Protein AF-A0A849RX39-F1 (afdb_monomer_lite)

Secondary structure (DSSP, 8-state):
--EEEEEE--TTTT-SS-HHHHHHHHHHTTEEEEEE--BT--TTHHHHHHHHHHHTPEE--EEEEEEEETTEEEEEEEES--TT-HHHHHHHHHHHHHTT-

pLDDT: mean 94.99, std 8.02, range [54.84, 98.56]

Radius of gyration: 13.88 Å; chains: 1; bounding box: 35×27×39 Å

Sequence (101 aa):
MSRIDLHLHTTHSDGSLLPADVLRLAHEAGVTALAITDHDIVSGIPEALAVGAELGIEIVPGVEISSRVGNSELHILGYCIRWQDQELNRRLATLRESRHS

Foldseek 3Di:
DAAEEEEDEDPVAPDPHQLLVVVVVCLVVRHQEYEHAHELAQVSVVVNVVNCVVSNHHYWRKYWYWDDDVPDIDTDIDTNDPNVDPVSNVVSVVRVVVPVD

Structure (mmCIF, N/CA/C/O backbone):
data_AF-A0A849RX39-F1
#
_entry.id   AF-A0A849RX39-F1
#
loop_
_atom_site.group_PDB
_atom_site.id
_atom_site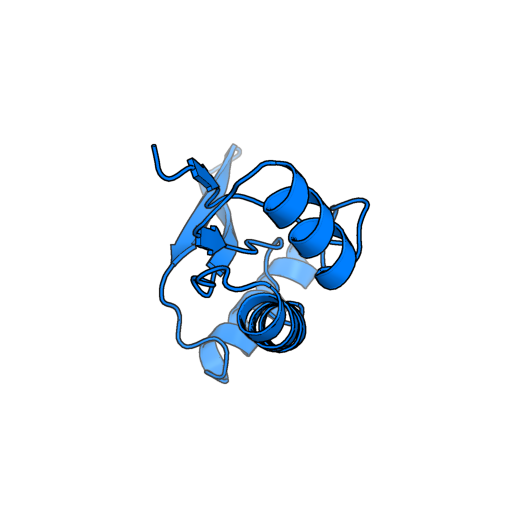.type_symbol
_atom_site.label_atom_id
_atom_site.label_alt_id
_atom_site.label_comp_id
_atom_site.label_asym_id
_atom_site.label_entity_id
_atom_site.label_seq_id
_atom_site.pdbx_PDB_ins_code
_atom_site.Cartn_x
_atom_site.Cartn_y
_atom_site.Cartn_z
_atom_site.occupancy
_atom_site.B_iso_or_equiv
_atom_site.auth_seq_id
_atom_site.auth_comp_id
_atom_site.auth_asym_id
_atom_site.auth_atom_id
_atom_site.pdbx_PDB_model_num
ATOM 1 N N . MET A 1 1 ? -16.168 13.412 10.505 1.00 56.22 1 MET A N 1
ATOM 2 C CA . MET A 1 1 ? -15.905 13.224 9.062 1.00 56.22 1 MET A CA 1
ATOM 3 C C . MET A 1 1 ? -14.929 12.073 8.936 1.00 56.22 1 MET A C 1
ATOM 5 O O . MET A 1 1 ? -13.962 12.071 9.684 1.00 56.22 1 MET A O 1
ATOM 9 N N . SER A 1 2 ? -15.205 11.099 8.073 1.00 72.38 2 SER A N 1
ATOM 10 C CA . SER A 1 2 ? -14.270 10.015 7.750 1.00 72.38 2 SER A CA 1
ATOM 11 C C . SER A 1 2 ? -13.043 10.592 7.043 1.00 72.38 2 SER A C 1
ATOM 13 O O . SER A 1 2 ? -13.197 11.339 6.074 1.00 72.38 2 SER A O 1
ATOM 15 N N . ARG A 1 3 ? -11.842 10.285 7.538 1.00 93.50 3 ARG A N 1
ATOM 16 C CA . ARG A 1 3 ? -10.573 10.664 6.906 1.00 93.50 3 ARG A CA 1
ATOM 17 C C . ARG A 1 3 ? -10.041 9.449 6.156 1.00 93.50 3 ARG A C 1
ATOM 19 O O . ARG A 1 3 ? -10.030 8.354 6.709 1.00 93.50 3 ARG A O 1
ATOM 26 N N . ILE A 1 4 ? -9.631 9.644 4.910 1.00 97.12 4 ILE A N 1
ATOM 27 C CA . ILE A 1 4 ? -9.065 8.584 4.073 1.00 97.12 4 ILE A CA 1
ATOM 28 C C . ILE A 1 4 ? -7.692 9.008 3.568 1.00 97.12 4 ILE A C 1
ATOM 30 O O . ILE A 1 4 ? -7.484 10.199 3.330 1.00 97.12 4 ILE A O 1
ATOM 34 N N . ASP A 1 5 ? -6.791 8.045 3.396 1.00 97.38 5 ASP A N 1
ATOM 35 C CA . ASP A 1 5 ? -5.482 8.268 2.780 1.00 97.38 5 ASP A CA 1
ATOM 36 C C . ASP A 1 5 ? -5.115 7.105 1.854 1.00 97.38 5 ASP A C 1
ATOM 38 O O . ASP A 1 5 ? -4.913 5.977 2.292 1.00 97.38 5 ASP A O 1
ATOM 42 N N . LEU A 1 6 ? -5.084 7.362 0.550 1.00 97.94 6 LEU A N 1
ATOM 43 C CA . LEU A 1 6 ? -4.939 6.322 -0.468 1.00 97.94 6 LEU A CA 1
ATOM 44 C C . LEU A 1 6 ? -3.556 6.326 -1.128 1.00 97.94 6 LEU A C 1
ATOM 46 O O . LEU A 1 6 ? -3.410 5.748 -2.204 1.00 97.94 6 LEU A O 1
ATOM 50 N N . HIS A 1 7 ? -2.561 6.989 -0.536 1.00 98.19 7 HIS A N 1
ATOM 51 C CA . HIS A 1 7 ? -1.207 7.032 -1.092 1.00 98.19 7 HIS A CA 1
ATOM 52 C C . HIS A 1 7 ? -0.163 7.071 0.028 1.00 98.19 7 HIS A C 1
ATOM 54 O O . HIS A 1 7 ? 0.323 8.131 0.416 1.00 98.19 7 HIS A O 1
ATOM 60 N N . LEU A 1 8 ? 0.180 5.893 0.553 1.00 97.62 8 LEU A N 1
ATOM 61 C CA . LEU A 1 8 ? 1.127 5.726 1.656 1.00 97.62 8 LEU A CA 1
ATOM 62 C C . LEU A 1 8 ? 2.167 4.654 1.344 1.00 97.62 8 LEU A C 1
ATOM 64 O O . LEU A 1 8 ? 1.858 3.611 0.768 1.00 97.62 8 LEU A O 1
ATOM 68 N N . HIS A 1 9 ? 3.399 4.925 1.762 1.00 98.31 9 HIS A N 1
ATOM 69 C CA . HIS A 1 9 ? 4.557 4.072 1.526 1.00 98.31 9 HIS A CA 1
ATOM 70 C C . HIS A 1 9 ? 5.060 3.519 2.853 1.00 98.31 9 HIS A C 1
ATOM 72 O O . HIS A 1 9 ? 4.970 4.168 3.900 1.00 98.31 9 HIS A O 1
ATOM 78 N N . THR A 1 10 ? 5.611 2.315 2.801 1.00 98.56 10 THR A N 1
ATOM 79 C CA . THR A 1 10 ? 6.164 1.596 3.945 1.00 98.56 10 THR A CA 1
ATOM 80 C C . THR A 1 10 ? 7.618 1.226 3.675 1.00 98.56 10 THR A C 1
ATOM 82 O O . THR A 1 10 ? 8.156 1.451 2.590 1.00 98.56 10 THR A O 1
ATOM 85 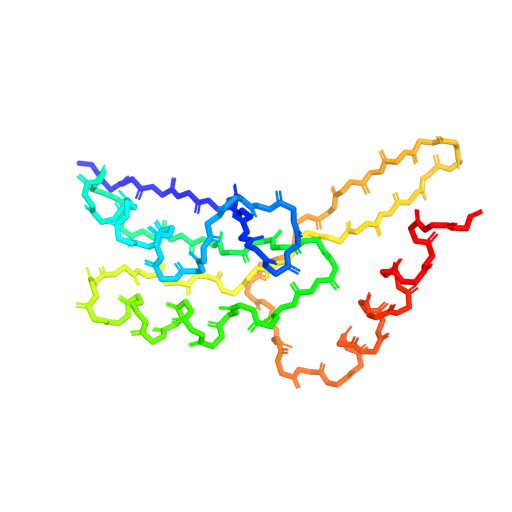N N . THR A 1 11 ? 8.260 0.592 4.649 1.00 98.19 11 THR A N 1
ATOM 86 C CA . THR A 1 11 ? 9.604 0.014 4.502 1.00 98.19 11 THR A CA 1
ATOM 87 C C . THR A 1 11 ? 9.702 -1.081 3.436 1.00 98.19 11 THR A C 1
ATOM 89 O O . THR A 1 11 ? 10.808 -1.517 3.122 1.00 98.19 11 THR A O 1
ATOM 92 N N . HIS A 1 12 ? 8.584 -1.544 2.863 1.00 97.50 12 HIS A N 1
ATOM 93 C CA . HIS A 1 12 ? 8.618 -2.437 1.705 1.00 97.50 12 HIS A CA 1
ATOM 94 C C . HIS A 1 12 ? 9.058 -1.726 0.420 1.00 97.50 12 HIS A C 1
ATOM 96 O O . HIS A 1 12 ? 9.486 -2.406 -0.514 1.00 97.50 12 HIS A O 1
ATOM 102 N N . SER A 1 13 ? 8.988 -0.393 0.373 1.00 96.19 13 SER A N 1
ATOM 103 C CA . SER A 1 13 ? 9.605 0.411 -0.676 1.00 96.19 13 SER A CA 1
ATOM 104 C C . SER A 1 13 ? 10.539 1.485 -0.109 1.00 96.19 13 SER A C 1
ATOM 106 O O . SER A 1 13 ? 11.669 1.168 0.253 1.00 96.19 13 SER A O 1
ATOM 108 N N . ASP A 1 14 ? 10.106 2.739 -0.046 1.00 95.88 14 ASP A N 1
ATOM 109 C CA . ASP A 1 14 ? 10.902 3.895 0.385 1.00 95.88 14 ASP A CA 1
ATOM 110 C C . ASP A 1 14 ? 10.286 4.649 1.576 1.00 95.88 14 ASP A C 1
ATOM 112 O O . ASP A 1 14 ? 10.797 5.689 1.997 1.00 95.88 14 ASP A O 1
ATOM 116 N N . GLY A 1 15 ? 9.215 4.112 2.163 1.00 96.56 15 GLY A N 1
ATOM 117 C CA . GLY A 1 15 ? 8.630 4.629 3.390 1.00 96.56 15 GLY A CA 1
ATOM 118 C C . GLY A 1 15 ? 9.496 4.344 4.620 1.00 96.56 15 GLY A C 1
ATOM 119 O O . GLY A 1 15 ? 10.220 3.352 4.706 1.00 96.56 15 GLY A O 1
ATOM 120 N N . SER A 1 16 ? 9.380 5.209 5.626 1.00 97.50 16 SER A N 1
ATOM 121 C CA . SER A 1 16 ? 10.195 5.134 6.849 1.00 97.50 16 SER A CA 1
ATOM 122 C C . SER A 1 16 ? 9.650 4.189 7.924 1.00 97.50 16 SER A C 1
ATOM 124 O O . SER A 1 16 ? 10.306 3.993 8.944 1.00 97.50 16 SER A O 1
ATOM 126 N N . LEU A 1 17 ? 8.438 3.657 7.747 1.00 98.38 17 LEU A N 1
ATOM 127 C CA . LEU A 1 17 ? 7.698 2.920 8.774 1.00 98.38 17 LEU A CA 1
ATOM 128 C C . LEU A 1 17 ? 7.218 1.567 8.252 1.00 98.38 17 LEU A C 1
ATOM 130 O O . LEU A 1 17 ? 6.906 1.426 7.069 1.00 98.38 17 LEU A O 1
ATOM 134 N N . LEU A 1 18 ? 7.142 0.576 9.142 1.00 98.44 18 LEU A N 1
ATOM 135 C CA . LEU A 1 18 ? 6.526 -0.712 8.824 1.00 98.44 18 LEU A CA 1
ATOM 136 C C . LEU A 1 18 ? 5.026 -0.515 8.543 1.00 98.44 18 LEU A C 1
ATOM 138 O O . LEU A 1 18 ? 4.435 0.430 9.080 1.00 98.44 18 LEU A O 1
ATOM 142 N N . PRO A 1 19 ? 4.373 -1.405 7.770 1.00 98.25 19 PRO A N 1
ATOM 143 C CA . PRO A 1 19 ? 2.930 -1.333 7.546 1.00 98.25 19 PRO A CA 1
ATOM 144 C C . PRO A 1 19 ? 2.140 -1.188 8.854 1.00 98.25 19 PRO A C 1
ATOM 146 O O . PRO A 1 19 ? 1.310 -0.288 8.971 1.00 98.25 19 PRO A O 1
ATOM 149 N N . ALA A 1 20 ? 2.450 -1.990 9.880 1.00 98.31 20 ALA A N 1
ATOM 150 C CA . ALA A 1 20 ? 1.782 -1.896 11.178 1.00 98.31 20 ALA A CA 1
ATOM 151 C C . ALA A 1 20 ? 1.914 -0.512 11.841 1.00 98.31 20 ALA A C 1
ATOM 153 O O . ALA A 1 20 ? 0.947 -0.015 12.422 1.00 98.31 20 ALA A O 1
ATOM 154 N N . ASP A 1 21 ? 3.084 0.121 11.747 1.00 98.50 21 ASP A N 1
ATOM 155 C CA . ASP A 1 21 ? 3.339 1.434 12.348 1.00 98.50 21 ASP A CA 1
ATOM 156 C C . ASP A 1 21 ? 2.590 2.546 11.601 1.00 98.50 21 ASP A C 1
ATOM 158 O O . ASP A 1 21 ? 1.993 3.419 12.234 1.00 98.50 21 ASP A O 1
ATOM 162 N N . VAL A 1 22 ? 2.540 2.476 10.263 1.00 98.44 22 VAL A N 1
ATOM 163 C CA . VAL A 1 22 ? 1.717 3.378 9.436 1.00 98.44 22 VAL A CA 1
ATOM 164 C C . VAL A 1 22 ? 0.252 3.297 9.857 1.00 98.44 22 VAL A C 1
ATOM 166 O O . VAL A 1 22 ? -0.393 4.324 10.071 1.00 98.44 22 VAL A O 1
ATOM 169 N N . LEU A 1 23 ? -0.271 2.083 10.031 1.00 98.25 23 LEU A N 1
ATOM 170 C CA . LEU A 1 23 ? -1.664 1.868 10.412 1.00 98.25 23 LEU A CA 1
ATOM 171 C C . LEU A 1 23 ? -1.980 2.364 11.832 1.00 98.25 23 LEU A C 1
ATOM 173 O O . LEU A 1 23 ? -3.046 2.942 12.046 1.00 98.25 23 LEU A O 1
ATOM 177 N N . ARG A 1 24 ? -1.063 2.195 12.794 1.00 98.31 24 ARG A N 1
ATOM 178 C CA . ARG A 1 24 ? -1.221 2.737 14.157 1.00 98.31 24 ARG A CA 1
ATOM 179 C C . ARG A 1 24 ? -1.310 4.261 14.149 1.00 98.31 24 ARG A C 1
ATOM 181 O O . ARG A 1 24 ? -2.233 4.815 14.741 1.00 98.31 24 ARG A O 1
ATOM 188 N N . LEU A 1 25 ? -0.416 4.933 13.422 1.00 98.00 25 LEU A N 1
ATOM 189 C CA . LEU A 1 25 ? -0.460 6.391 13.279 1.00 98.00 25 LEU A CA 1
ATOM 190 C C . LEU A 1 25 ? -1.731 6.857 12.560 1.00 98.00 25 LEU A C 1
ATOM 192 O O . LEU A 1 25 ? -2.342 7.850 12.954 1.00 98.00 25 LEU A O 1
ATOM 196 N N . ALA A 1 26 ? -2.161 6.127 11.528 1.00 97.38 26 ALA A N 1
ATOM 197 C CA . ALA A 1 26 ? -3.401 6.415 10.817 1.00 97.38 26 ALA A CA 1
ATOM 198 C C . ALA A 1 26 ? -4.623 6.313 11.752 1.00 97.38 26 ALA A C 1
ATOM 200 O O . ALA A 1 26 ? -5.481 7.199 11.741 1.00 97.38 26 ALA A O 1
ATOM 201 N N . HIS A 1 27 ? -4.669 5.289 12.611 1.00 97.31 27 HIS A N 1
ATOM 202 C CA . HIS A 1 27 ? -5.711 5.128 13.627 1.00 97.31 27 HIS A CA 1
ATOM 203 C C . HIS A 1 27 ? -5.736 6.308 14.609 1.00 97.31 27 HIS A C 1
ATOM 205 O O . HIS A 1 27 ? -6.789 6.909 14.825 1.00 97.31 27 HIS A O 1
ATOM 211 N N . GLU A 1 28 ? -4.576 6.693 15.152 1.00 97.38 28 GLU A N 1
ATOM 212 C CA . GLU A 1 28 ? -4.440 7.850 16.051 1.00 97.38 28 GLU A CA 1
ATOM 213 C C . GLU A 1 28 ? -4.875 9.166 15.383 1.00 97.38 28 GLU A C 1
ATOM 215 O O . GLU A 1 28 ? -5.463 10.037 16.026 1.00 97.38 28 GLU A O 1
ATOM 220 N N . ALA A 1 29 ? -4.655 9.294 14.071 1.00 96.31 29 ALA A N 1
ATOM 221 C CA . ALA A 1 29 ? -5.087 10.433 13.263 1.00 96.31 29 ALA A CA 1
ATOM 222 C C . ALA A 1 29 ? -6.579 10.395 12.855 1.00 96.31 29 ALA A C 1
ATOM 224 O O . ALA A 1 29 ? -7.062 11.313 12.176 1.00 96.31 29 ALA A O 1
ATOM 225 N N . GLY A 1 30 ? -7.322 9.354 13.248 1.00 96.81 30 GLY A N 1
ATOM 226 C CA . GLY A 1 30 ? -8.738 9.172 12.923 1.00 96.81 30 GLY A CA 1
ATOM 227 C C . GLY A 1 30 ? -9.007 8.802 11.460 1.00 96.81 30 GLY A C 1
ATOM 228 O O . GLY A 1 30 ? -10.080 9.121 10.938 1.00 96.81 30 GLY A O 1
ATOM 229 N N . VAL A 1 31 ? -8.037 8.183 10.778 1.00 97.94 31 VAL A N 1
ATOM 230 C CA . VAL A 1 31 ? -8.207 7.622 9.429 1.00 97.94 31 VAL A CA 1
ATOM 231 C C . VAL A 1 31 ? -9.082 6.374 9.506 1.00 97.94 31 VAL A C 1
ATOM 233 O O . VAL A 1 31 ? -8.861 5.497 10.333 1.00 97.94 31 VAL A O 1
ATOM 236 N N . THR A 1 32 ? -10.084 6.298 8.635 1.00 97.50 32 THR A N 1
ATOM 237 C CA . THR A 1 32 ? -11.058 5.197 8.588 1.00 97.50 32 THR A CA 1
ATOM 238 C C . THR A 1 32 ? -10.845 4.261 7.403 1.00 97.50 32 THR A C 1
ATOM 240 O O . THR A 1 32 ? -11.325 3.134 7.438 1.00 97.50 32 THR A O 1
ATOM 243 N N . ALA A 1 33 ? -10.134 4.709 6.364 1.00 98.06 33 ALA A N 1
ATOM 244 C CA . ALA A 1 33 ? -9.726 3.865 5.246 1.00 98.06 33 ALA A CA 1
ATOM 245 C C . ALA A 1 33 ? -8.362 4.299 4.702 1.00 98.06 33 ALA A C 1
ATOM 247 O O . ALA A 1 33 ? -8.102 5.502 4.608 1.00 98.06 33 ALA A O 1
ATOM 248 N N . LEU A 1 34 ? -7.514 3.344 4.319 1.00 97.88 34 LEU A N 1
ATOM 249 C CA . LEU A 1 34 ? -6.225 3.644 3.701 1.00 97.88 34 LEU A CA 1
ATOM 250 C C . LEU A 1 34 ? -5.773 2.627 2.654 1.00 97.88 34 LEU A C 1
ATOM 252 O O . LEU A 1 34 ? -6.223 1.481 2.647 1.00 97.88 34 LEU A O 1
ATOM 256 N N . ALA A 1 35 ? -4.844 3.046 1.795 1.00 98.56 35 ALA A N 1
ATOM 257 C CA . ALA A 1 35 ? -4.137 2.168 0.869 1.00 98.56 35 ALA A CA 1
ATOM 258 C C . ALA A 1 35 ? -2.625 2.247 1.096 1.00 98.56 35 ALA A C 1
ATOM 260 O O . ALA A 1 35 ? -2.046 3.331 1.076 1.00 98.56 35 ALA A O 1
ATOM 261 N N . ILE A 1 36 ? -1.989 1.085 1.254 1.00 98.38 36 ILE A N 1
ATOM 262 C CA . ILE A 1 36 ? -0.541 0.965 1.075 1.00 98.38 36 ILE A CA 1
ATOM 263 C C . ILE A 1 36 ? -0.274 0.850 -0.424 1.00 98.38 36 ILE A C 1
ATOM 265 O O . ILE A 1 36 ? -0.823 -0.035 -1.081 1.00 98.38 36 ILE A O 1
ATOM 269 N N . THR A 1 37 ? 0.538 1.757 -0.956 1.00 98.44 37 THR A N 1
ATOM 270 C CA . THR A 1 37 ? 0.849 1.893 -2.385 1.00 98.44 37 THR A CA 1
ATOM 271 C C . THR A 1 37 ? 2.355 1.897 -2.601 1.00 98.44 37 THR A C 1
ATOM 273 O O . THR A 1 37 ? 2.886 2.757 -3.291 1.00 98.44 37 THR A O 1
ATOM 276 N N . ASP A 1 38 ? 3.050 0.934 -1.999 1.00 98.44 38 ASP A N 1
ATOM 277 C CA . ASP A 1 38 ? 4.494 0.794 -2.160 1.00 98.44 38 ASP A CA 1
ATOM 278 C C . ASP A 1 38 ? 4.910 0.689 -3.639 1.00 98.44 38 ASP A C 1
ATOM 280 O O . ASP A 1 38 ? 4.200 0.142 -4.494 1.00 98.44 38 ASP A O 1
ATOM 284 N N . HIS A 1 39 ? 6.100 1.205 -3.929 1.00 97.44 39 H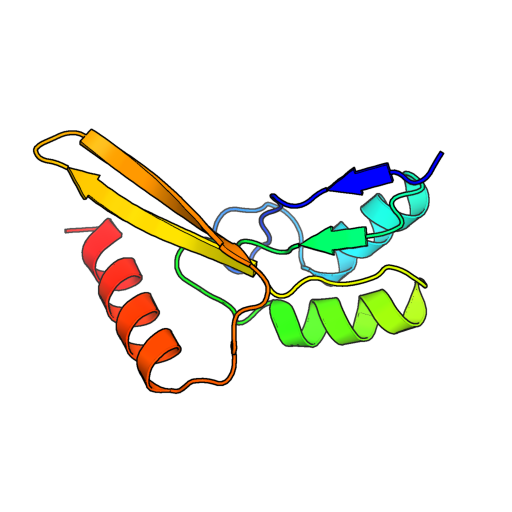IS A N 1
ATOM 285 C CA . HIS A 1 39 ? 6.672 1.249 -5.268 1.00 97.44 39 HIS A CA 1
ATOM 286 C C . HIS A 1 39 ? 6.962 -0.147 -5.847 1.00 97.44 39 HIS A C 1
ATOM 288 O O . HIS A 1 39 ? 7.858 -0.858 -5.392 1.00 97.44 39 HIS A O 1
ATOM 294 N N . ASP A 1 40 ? 6.240 -0.516 -6.909 1.00 97.38 40 ASP A N 1
ATOM 295 C CA . ASP A 1 40 ? 6.352 -1.793 -7.632 1.00 97.38 40 ASP A CA 1
ATOM 296 C C . ASP A 1 40 ? 6.373 -3.044 -6.734 1.00 97.38 40 ASP A C 1
ATOM 298 O O . ASP A 1 40 ? 7.045 -4.044 -7.026 1.00 97.38 40 ASP A O 1
ATOM 302 N N . ILE A 1 41 ? 5.676 -3.009 -5.601 1.00 97.50 41 ILE A N 1
ATOM 303 C CA . ILE A 1 41 ? 5.643 -4.128 -4.665 1.00 97.50 41 ILE A CA 1
ATOM 304 C C . ILE A 1 41 ? 4.359 -4.101 -3.840 1.00 97.50 41 ILE A C 1
ATOM 306 O O . ILE A 1 41 ? 3.819 -3.051 -3.525 1.00 97.50 41 ILE A O 1
ATOM 310 N N . VAL A 1 42 ? 3.854 -5.287 -3.505 1.00 98.31 42 VAL A N 1
ATOM 311 C CA . VAL A 1 42 ? 2.579 -5.467 -2.785 1.00 98.31 42 VAL A CA 1
ATOM 312 C C . VAL A 1 42 ? 2.732 -6.325 -1.528 1.00 98.31 42 VAL A C 1
ATOM 314 O O . VAL A 1 42 ? 1.754 -6.763 -0.928 1.00 98.31 42 VAL A O 1
ATOM 317 N N . SER A 1 43 ? 3.970 -6.594 -1.111 1.00 97.88 43 SER A N 1
ATOM 318 C CA . SER A 1 43 ? 4.270 -7.501 0.002 1.00 97.88 43 SER A CA 1
ATOM 319 C C . SER A 1 43 ? 3.863 -6.966 1.376 1.00 97.88 43 SER A C 1
ATOM 321 O O . SER A 1 43 ? 3.772 -7.764 2.301 1.00 97.88 43 SER A O 1
ATOM 323 N N . GLY A 1 44 ? 3.606 -5.659 1.512 1.00 97.62 44 GLY A N 1
ATOM 324 C CA . GLY A 1 44 ? 3.085 -5.057 2.747 1.00 97.62 44 GLY A CA 1
ATOM 325 C C . GLY A 1 44 ? 1.572 -5.239 2.938 1.00 97.62 44 GLY A C 1
ATOM 326 O O . GLY A 1 44 ? 1.058 -5.063 4.040 1.00 97.62 44 GLY A O 1
ATOM 327 N N . ILE A 1 45 ? 0.838 -5.636 1.888 1.00 98.38 45 ILE A N 1
ATOM 328 C CA . ILE A 1 45 ? -0.630 -5.751 1.924 1.00 98.38 45 ILE A CA 1
ATOM 329 C C . ILE A 1 45 ? -1.137 -6.795 2.939 1.00 98.38 45 ILE A C 1
ATOM 331 O O . ILE A 1 45 ? -2.089 -6.474 3.651 1.00 98.38 45 ILE A O 1
ATOM 335 N N . PRO A 1 46 ? -0.561 -8.011 3.067 1.00 98.31 46 PRO A N 1
ATOM 336 C CA . PRO A 1 46 ? -1.012 -8.984 4.067 1.00 98.31 46 PRO A CA 1
ATOM 337 C C . PRO A 1 46 ? -0.969 -8.451 5.504 1.00 98.31 46 PRO A C 1
ATOM 339 O O . PRO A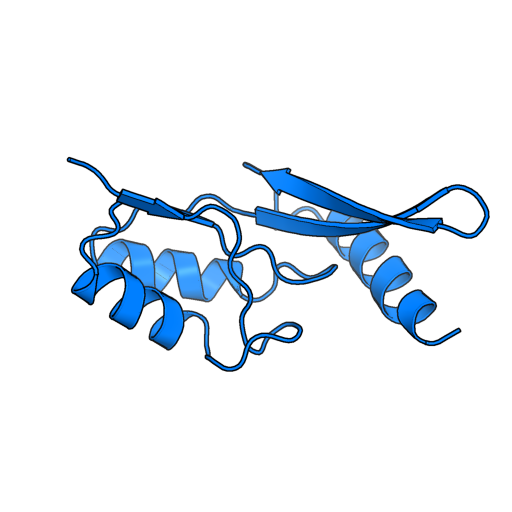 1 46 ? -1.924 -8.640 6.254 1.00 98.31 46 PRO A O 1
ATOM 342 N N . GLU A 1 47 ? 0.120 -7.774 5.875 1.00 98.44 47 GLU A N 1
ATOM 343 C CA . GLU A 1 47 ? 0.285 -7.186 7.207 1.00 98.44 47 GLU A CA 1
ATOM 344 C C . GLU A 1 47 ? -0.694 -6.028 7.415 1.00 98.44 47 GLU A C 1
ATOM 346 O O . GLU A 1 47 ? -1.386 -5.986 8.432 1.00 98.44 47 GLU A O 1
ATOM 351 N N . ALA A 1 48 ? -0.821 -5.139 6.422 1.00 98.25 48 ALA A N 1
ATOM 352 C CA . ALA A 1 48 ? -1.778 -4.040 6.467 1.00 98.25 48 ALA A CA 1
ATOM 353 C C . ALA A 1 48 ? -3.217 -4.550 6.651 1.00 98.25 48 ALA A C 1
ATOM 355 O O . ALA A 1 48 ? -3.936 -4.034 7.498 1.00 98.25 48 ALA A O 1
ATOM 356 N N . LEU A 1 49 ? -3.634 -5.595 5.925 1.00 98.50 49 LEU A N 1
ATOM 357 C CA . LEU A 1 49 ? -4.963 -6.200 6.077 1.00 98.50 49 LEU A CA 1
ATOM 358 C C . LEU A 1 49 ? -5.201 -6.734 7.496 1.00 98.50 49 LEU A C 1
ATOM 360 O O . LEU A 1 49 ? -6.276 -6.513 8.054 1.00 98.50 49 LEU A O 1
ATOM 364 N N . ALA A 1 50 ? -4.214 -7.423 8.076 1.00 98.56 50 ALA A N 1
ATOM 365 C CA . ALA A 1 50 ? -4.321 -7.973 9.424 1.00 98.56 50 ALA A CA 1
ATOM 366 C C . ALA A 1 50 ? -4.461 -6.862 10.476 1.00 98.56 50 ALA A C 1
ATOM 368 O O . ALA A 1 50 ? -5.420 -6.853 11.246 1.00 98.56 50 ALA A O 1
ATOM 369 N N . VAL A 1 51 ? -3.557 -5.881 10.457 1.00 98.44 51 VAL A N 1
ATOM 370 C CA . VAL A 1 51 ? -3.559 -4.771 11.421 1.00 98.44 51 VAL A CA 1
ATOM 371 C C . VAL A 1 51 ? -4.759 -3.838 11.203 1.00 98.44 51 VAL A C 1
ATOM 373 O O . VAL A 1 51 ? -5.337 -3.330 12.161 1.00 98.44 51 VAL A O 1
ATOM 376 N N . GLY A 1 52 ? -5.196 -3.645 9.957 1.00 98.31 52 GLY A N 1
ATOM 377 C CA . GLY A 1 52 ? -6.380 -2.849 9.629 1.00 98.31 52 GLY A CA 1
ATOM 378 C C . GLY A 1 52 ? -7.653 -3.439 10.226 1.00 98.31 52 GLY A C 1
ATOM 379 O O . GLY A 1 52 ? -8.452 -2.707 10.811 1.00 98.31 52 GLY A O 1
ATOM 380 N N . ALA A 1 53 ? -7.799 -4.767 10.175 1.00 98.38 53 ALA A N 1
ATOM 381 C CA . ALA A 1 53 ? -8.912 -5.464 10.813 1.00 98.38 53 ALA A CA 1
ATOM 382 C C . ALA A 1 53 ? -8.923 -5.282 12.343 1.00 98.38 53 ALA A C 1
ATOM 384 O O . ALA A 1 53 ? -9.994 -5.122 12.927 1.00 98.38 53 ALA A O 1
ATOM 385 N N . GLU A 1 54 ? -7.752 -5.263 12.987 1.00 98.38 54 GLU A N 1
ATOM 386 C CA . GLU A 1 54 ? -7.624 -5.024 14.432 1.00 98.38 54 GLU A CA 1
ATOM 387 C C . GLU A 1 54 ? -7.961 -3.577 14.825 1.00 98.38 54 GLU A C 1
ATOM 389 O O . GLU A 1 54 ? -8.608 -3.345 15.846 1.00 98.38 54 GLU A O 1
ATOM 394 N N . LEU A 1 55 ? -7.546 -2.601 14.011 1.00 97.88 55 LEU A N 1
ATOM 395 C CA . LEU A 1 55 ? -7.710 -1.167 14.285 1.00 97.88 55 LEU A CA 1
ATOM 396 C C . LEU A 1 55 ? -9.025 -0.574 13.756 1.00 97.88 55 LEU A C 1
ATOM 398 O O . LEU A 1 55 ? -9.294 0.610 13.975 1.00 97.88 55 LEU A O 1
ATOM 402 N N . GLY A 1 56 ? -9.837 -1.371 13.055 1.00 97.50 56 GLY A N 1
ATOM 403 C CA . GLY A 1 56 ? -11.081 -0.916 12.432 1.00 97.50 56 GLY A CA 1
ATOM 404 C C . GLY A 1 56 ? -10.862 0.032 11.250 1.00 97.50 56 GLY A C 1
ATOM 405 O O . GLY A 1 56 ? -11.704 0.894 11.000 1.00 97.50 56 GLY A O 1
ATOM 406 N N . ILE A 1 57 ? -9.736 -0.107 10.544 1.00 98.25 57 ILE A N 1
ATOM 407 C CA . ILE A 1 57 ? -9.419 0.660 9.337 1.00 98.25 57 ILE A CA 1
ATOM 408 C C . ILE A 1 57 ? -9.682 -0.208 8.107 1.00 98.25 57 ILE A C 1
ATOM 410 O O . ILE A 1 57 ? -9.163 -1.319 7.993 1.00 98.25 57 ILE A O 1
ATOM 414 N N . GLU A 1 58 ? -10.449 0.315 7.153 1.00 98.31 58 GLU A N 1
ATOM 415 C CA . GLU A 1 58 ? -10.636 -0.332 5.856 1.00 98.31 58 GLU A CA 1
ATOM 416 C C . GLU A 1 58 ? -9.357 -0.234 5.016 1.00 98.31 58 GLU A C 1
ATOM 418 O O . GLU A 1 58 ? -8.844 0.854 4.759 1.00 98.31 58 GLU A O 1
ATOM 423 N N . ILE A 1 59 ? -8.844 -1.377 4.566 1.00 98.50 59 ILE A N 1
ATOM 424 C CA . ILE A 1 59 ? -7.633 -1.434 3.747 1.00 98.50 59 ILE A CA 1
ATOM 425 C C . ILE A 1 59 ? -8.011 -1.669 2.294 1.00 98.50 59 ILE A C 1
ATOM 427 O O . ILE A 1 59 ? -8.602 -2.695 1.953 1.00 98.50 59 ILE A O 1
ATOM 431 N N . VAL A 1 60 ? -7.614 -0.737 1.430 1.00 98.38 60 VAL A N 1
ATOM 432 C CA . VAL A 1 60 ? -7.725 -0.857 -0.024 1.00 98.38 60 VAL A CA 1
ATOM 433 C C . VAL A 1 60 ? -6.392 -1.384 -0.561 1.00 98.38 60 VAL A C 1
ATOM 435 O O . VAL A 1 60 ? -5.392 -0.670 -0.485 1.00 98.38 60 VAL A O 1
ATOM 438 N N . PRO A 1 61 ? -6.331 -2.612 -1.117 1.00 98.38 61 PRO A N 1
ATOM 439 C CA . PRO A 1 61 ? -5.112 -3.117 -1.738 1.00 98.38 61 PRO A CA 1
ATOM 440 C C . PRO A 1 61 ? -4.643 -2.182 -2.855 1.00 98.38 61 PRO A C 1
ATOM 442 O O . PRO A 1 61 ? -5.386 -1.948 -3.816 1.00 98.38 61 PRO A O 1
ATOM 445 N N . GLY A 1 62 ? -3.423 -1.666 -2.714 1.00 98.50 62 GLY A N 1
ATOM 446 C CA . GLY A 1 62 ? -2.849 -0.657 -3.590 1.00 98.50 62 GLY A CA 1
ATOM 447 C C . GLY A 1 62 ? -1.428 -0.989 -4.043 1.00 98.50 62 GLY A C 1
ATOM 448 O O . GLY A 1 62 ? -0.781 -1.888 -3.510 1.00 98.50 62 GLY A O 1
ATOM 449 N N . VAL A 1 63 ? -0.958 -0.278 -5.066 1.00 98.56 63 VAL A N 1
ATOM 450 C CA . VAL A 1 63 ? 0.434 -0.296 -5.539 1.00 98.56 63 VAL A CA 1
ATOM 451 C C . VAL A 1 63 ? 0.717 0.998 -6.293 1.00 98.56 63 VAL A C 1
ATOM 453 O O . VAL A 1 63 ? -0.165 1.498 -6.997 1.00 98.56 63 VAL A O 1
ATOM 456 N N . GLU A 1 64 ? 1.937 1.517 -6.196 1.00 98.38 64 GLU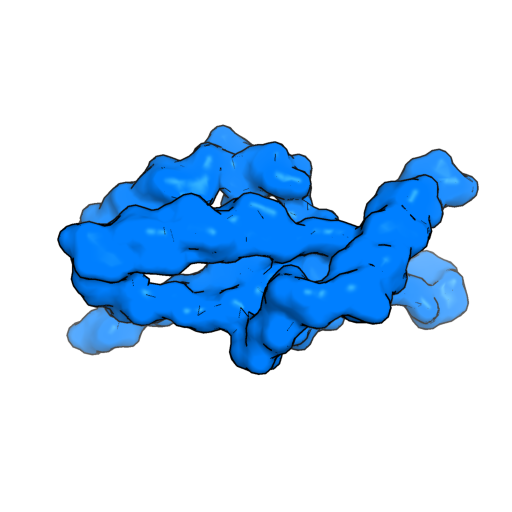 A N 1
ATOM 457 C CA . GLU A 1 64 ? 2.408 2.583 -7.076 1.00 98.38 64 GLU A CA 1
ATOM 458 C C . GLU A 1 64 ? 3.356 2.015 -8.135 1.00 98.38 64 GLU A C 1
ATOM 460 O O . GLU A 1 64 ? 4.465 1.565 -7.844 1.00 98.38 64 GLU A O 1
ATOM 465 N N . ILE A 1 65 ? 2.894 2.012 -9.383 1.00 97.12 65 ILE A N 1
ATOM 466 C CA . ILE A 1 65 ? 3.582 1.396 -10.514 1.00 97.12 65 ILE A CA 1
ATOM 467 C C . ILE A 1 65 ? 4.478 2.431 -11.186 1.00 97.12 65 ILE A C 1
ATOM 469 O O . ILE A 1 65 ? 3.995 3.465 -11.659 1.00 97.12 65 ILE A O 1
ATOM 473 N N . SER A 1 66 ? 5.767 2.123 -11.293 1.00 94.62 66 SER A N 1
ATOM 474 C CA . SER A 1 66 ? 6.692 2.910 -12.104 1.00 94.62 66 SER A CA 1
ATOM 475 C C . SER A 1 66 ? 6.387 2.806 -13.584 1.00 94.62 66 SER A C 1
ATOM 477 O O . SER A 1 66 ? 6.131 1.732 -14.130 1.00 94.62 66 SER A O 1
ATOM 479 N N . SER A 1 67 ? 6.488 3.939 -14.264 1.00 92.38 67 SER A N 1
ATOM 480 C CA . SER A 1 67 ? 6.331 4.040 -15.703 1.00 92.38 67 SER A CA 1
ATOM 481 C C . SER A 1 67 ? 7.213 5.151 -16.264 1.00 92.38 67 SER A C 1
ATOM 483 O O . SER A 1 67 ? 7.664 6.053 -15.556 1.00 92.38 67 SER A O 1
ATOM 485 N N . ARG A 1 68 ? 7.461 5.099 -17.572 1.00 89.50 68 ARG A N 1
ATOM 486 C CA . ARG A 1 68 ? 8.177 6.145 -18.302 1.00 89.50 68 ARG A CA 1
ATOM 487 C C . ARG A 1 68 ? 7.474 6.480 -19.600 1.00 89.50 68 ARG A C 1
ATOM 489 O O . ARG A 1 68 ? 7.052 5.596 -20.343 1.00 89.50 68 ARG A O 1
ATOM 496 N N . VAL A 1 69 ? 7.435 7.770 -19.910 1.00 89.69 69 VAL A N 1
ATOM 497 C CA . VAL A 1 69 ? 7.006 8.288 -21.210 1.00 89.69 69 VAL A CA 1
ATOM 498 C C . VAL A 1 69 ? 8.131 9.161 -21.752 1.00 89.69 69 VAL A C 1
ATOM 500 O O . VAL A 1 69 ? 8.380 10.267 -21.276 1.00 89.69 69 VAL A O 1
ATOM 503 N N . GLY A 1 70 ? 8.868 8.621 -22.726 1.00 88.81 70 GLY A N 1
ATOM 504 C CA . GLY A 1 70 ? 10.106 9.225 -23.217 1.00 88.81 70 GLY A CA 1
ATOM 505 C C . GLY A 1 70 ? 11.154 9.350 -22.104 1.00 88.81 70 GLY A C 1
ATOM 506 O O . GLY A 1 70 ? 11.626 8.348 -21.558 1.00 88.81 70 GLY A O 1
ATOM 507 N N . ASN A 1 71 ? 11.504 10.592 -21.767 1.00 87.44 71 ASN A N 1
ATOM 508 C CA . ASN A 1 71 ? 12.468 10.905 -20.709 1.00 87.44 71 ASN A CA 1
ATOM 509 C C . ASN A 1 71 ? 11.818 11.223 -19.355 1.00 87.44 71 ASN A C 1
ATOM 511 O O . ASN A 1 71 ? 12.541 11.459 -18.392 1.00 87.44 71 ASN A O 1
ATOM 515 N N . SER A 1 72 ? 10.488 11.236 -19.277 1.00 89.19 72 SER A N 1
ATOM 516 C CA . SER A 1 72 ? 9.758 11.538 -18.048 1.00 89.19 72 SER A CA 1
ATOM 517 C C . SER A 1 72 ? 9.407 10.265 -17.293 1.00 89.19 72 SER A C 1
ATOM 519 O O . SER A 1 72 ? 8.923 9.300 -17.889 1.00 89.19 72 SER A O 1
ATOM 521 N N . GLU A 1 73 ? 9.621 10.290 -15.982 1.00 88.62 73 GLU A N 1
ATOM 522 C CA . GLU A 1 73 ? 9.110 9.290 -15.050 1.00 88.62 73 GLU A CA 1
ATOM 523 C C . GLU A 1 73 ? 7.673 9.647 -14.655 1.00 88.62 73 GLU A C 1
ATOM 525 O O . GLU A 1 73 ? 7.348 10.814 -14.431 1.00 88.62 73 GLU A O 1
ATOM 530 N N . LEU A 1 74 ? 6.805 8.640 -14.632 1.00 92.19 74 LEU A N 1
ATOM 531 C CA . LEU A 1 74 ? 5.412 8.746 -14.223 1.00 92.19 74 LEU A CA 1
ATOM 532 C C . LEU A 1 74 ? 5.118 7.620 -13.245 1.00 92.19 74 LEU A C 1
ATOM 534 O O . LEU A 1 74 ? 5.539 6.485 -13.468 1.00 92.19 74 LEU A O 1
ATOM 538 N N . HIS A 1 75 ? 4.325 7.909 -12.223 1.00 94.69 75 HIS A N 1
ATOM 539 C CA . HIS A 1 75 ? 3.838 6.898 -11.297 1.00 94.69 75 HIS A CA 1
ATOM 540 C C . HIS A 1 75 ? 2.330 6.721 -11.459 1.00 94.69 75 HIS A C 1
ATOM 542 O O . HIS A 1 75 ? 1.587 7.688 -11.641 1.00 94.69 75 HIS A O 1
ATOM 548 N N . ILE A 1 76 ? 1.886 5.465 -11.476 1.00 96.62 76 ILE A N 1
ATOM 549 C CA . ILE A 1 76 ? 0.486 5.090 -11.677 1.00 96.62 76 ILE A CA 1
ATOM 550 C C . ILE A 1 76 ? 0.005 4.352 -10.434 1.00 96.62 76 ILE A C 1
ATOM 552 O O . ILE A 1 76 ? 0.490 3.265 -10.129 1.00 96.62 76 ILE A O 1
ATOM 556 N N . LEU A 1 77 ? -0.996 4.910 -9.758 1.00 98.25 77 LEU A N 1
ATOM 557 C CA . LEU A 1 77 ? -1.644 4.256 -8.626 1.00 98.25 77 LEU A CA 1
ATOM 558 C C . LEU A 1 77 ? -2.649 3.212 -9.120 1.00 98.25 77 LEU A C 1
ATOM 560 O O . LEU A 1 77 ? -3.553 3.511 -9.905 1.00 98.25 77 LEU A O 1
ATOM 564 N N . GLY A 1 78 ? -2.484 1.977 -8.657 1.00 97.88 78 GLY A N 1
ATOM 565 C CA . GLY A 1 78 ? -3.431 0.887 -8.855 1.00 97.88 78 GLY A CA 1
ATOM 566 C C . GLY A 1 78 ? -4.163 0.582 -7.555 1.00 97.88 78 GLY A C 1
ATOM 567 O O . GLY A 1 78 ? -3.518 0.381 -6.535 1.00 97.88 78 GLY A O 1
ATOM 568 N N . TYR A 1 79 ? -5.493 0.497 -7.601 1.00 98.38 79 TYR A N 1
ATOM 569 C CA . TYR A 1 79 ? -6.346 0.195 -6.444 1.00 98.38 79 TYR A CA 1
ATOM 570 C C . TYR A 1 79 ? -7.235 -1.016 -6.695 1.00 98.38 79 TYR A C 1
ATOM 572 O O . TYR A 1 79 ? -7.516 -1.363 -7.845 1.00 98.38 79 TYR A O 1
ATOM 580 N N . CYS A 1 80 ? -7.701 -1.644 -5.613 1.00 97.50 80 CYS A N 1
ATOM 581 C CA . CYS A 1 80 ? -8.545 -2.842 -5.657 1.00 97.50 80 CYS A CA 1
ATOM 582 C C . CYS A 1 80 ? -7.907 -3.969 -6.486 1.00 97.50 80 CYS A C 1
ATOM 584 O O . CYS A 1 80 ? -8.588 -4.750 -7.155 1.00 97.50 80 CYS A O 1
ATOM 586 N N . ILE A 1 81 ? -6.574 -4.030 -6.467 1.00 96.88 81 ILE A N 1
ATOM 587 C CA . ILE A 1 81 ? -5.808 -4.984 -7.257 1.00 96.88 81 ILE A CA 1
ATOM 588 C C . ILE A 1 81 ? -5.908 -6.389 -6.664 1.00 96.88 81 ILE A C 1
ATOM 590 O O . ILE A 1 81 ? -5.934 -6.592 -5.447 1.00 96.88 81 ILE A O 1
ATOM 594 N N . ARG A 1 82 ? -5.884 -7.397 -7.540 1.00 97.44 82 ARG A N 1
ATOM 595 C CA . ARG A 1 82 ? -5.676 -8.792 -7.137 1.00 97.44 82 ARG A CA 1
ATOM 596 C C . ARG A 1 82 ? -4.196 -8.985 -6.808 1.00 97.44 82 ARG A C 1
ATOM 598 O O . ARG A 1 82 ? -3.439 -9.491 -7.621 1.00 97.44 82 ARG A O 1
ATOM 605 N N . TRP A 1 83 ? -3.776 -8.552 -5.625 1.00 96.88 83 TRP A N 1
ATOM 606 C CA . TRP A 1 83 ? -2.368 -8.532 -5.203 1.00 96.88 83 TRP A CA 1
ATOM 607 C C . TRP A 1 83 ? -1.717 -9.924 -5.083 1.00 96.88 83 TRP A C 1
ATOM 609 O O . TRP A 1 83 ? -0.496 -10.042 -5.086 1.00 96.88 83 TRP A O 1
ATOM 619 N N . GLN A 1 84 ? -2.516 -10.992 -5.041 1.00 97.38 84 GLN A N 1
ATOM 620 C CA . GLN A 1 84 ? -2.046 -12.383 -5.104 1.00 97.38 84 GLN A CA 1
ATOM 621 C C . GLN A 1 84 ? -1.873 -12.907 -6.543 1.00 97.38 84 GLN A C 1
ATOM 623 O O . GLN A 1 84 ? -1.478 -14.056 -6.739 1.00 97.38 84 GLN A O 1
ATOM 628 N N . ASP A 1 85 ? -2.178 -12.098 -7.561 1.00 98.19 85 ASP A N 1
ATOM 629 C CA . ASP A 1 85 ? -2.024 -12.476 -8.964 1.00 98.19 85 ASP A CA 1
ATOM 630 C C . ASP A 1 85 ? -0.537 -12.640 -9.321 1.00 98.19 85 ASP A C 1
ATOM 632 O O . ASP A 1 85 ? 0.287 -11.745 -9.115 1.00 98.19 85 ASP A O 1
ATOM 636 N N . GLN A 1 86 ? -0.175 -13.818 -9.831 1.00 97.75 86 GLN A N 1
ATOM 637 C CA . GLN A 1 86 ? 1.220 -14.164 -10.112 1.00 97.75 86 GLN A CA 1
ATOM 638 C C . GLN A 1 86 ? 1.809 -13.338 -11.260 1.00 97.75 86 GLN A C 1
ATOM 640 O O . GLN A 1 86 ? 2.983 -12.973 -11.209 1.00 97.75 86 GLN A O 1
ATOM 645 N N . GLU A 1 87 ? 1.012 -13.021 -12.281 1.00 97.69 87 GLU A N 1
ATOM 646 C CA . GLU A 1 87 ? 1.481 -12.254 -13.434 1.00 97.69 87 GLU A CA 1
ATOM 647 C C . GLU A 1 87 ? 1.696 -10.787 -13.059 1.00 97.69 87 GLU A C 1
ATOM 649 O O . GLU A 1 87 ? 2.698 -10.195 -13.467 1.00 97.69 87 GLU A O 1
ATOM 654 N N . LEU A 1 88 ? 0.816 -10.218 -12.229 1.00 96.88 88 LEU A N 1
ATOM 655 C CA . LEU A 1 88 ? 1.033 -8.894 -11.646 1.00 96.88 88 LEU A CA 1
ATOM 656 C C . LEU A 1 88 ? 2.353 -8.856 -10.868 1.00 96.88 88 LEU A C 1
ATOM 658 O O . LEU A 1 88 ? 3.218 -8.038 -11.171 1.00 96.88 88 LEU A O 1
ATOM 662 N N . ASN A 1 89 ? 2.541 -9.773 -9.917 1.00 97.75 89 ASN A N 1
ATOM 663 C CA . ASN A 1 89 ? 3.753 -9.828 -9.097 1.00 97.75 89 ASN A CA 1
ATOM 664 C C . ASN A 1 89 ? 5.028 -9.991 -9.939 1.00 97.75 89 ASN A C 1
ATOM 666 O O . ASN A 1 89 ? 6.036 -9.334 -9.671 1.00 97.75 89 ASN A O 1
ATOM 670 N N . ARG A 1 90 ? 4.977 -10.811 -10.997 1.00 97.38 90 ARG A N 1
ATOM 671 C CA . ARG A 1 90 ? 6.089 -10.978 -11.940 1.00 97.38 90 AR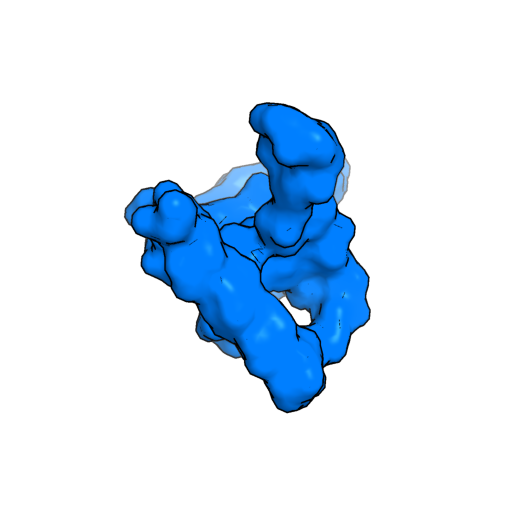G A CA 1
ATOM 672 C C . ARG A 1 90 ? 6.428 -9.670 -12.661 1.00 97.38 90 ARG A C 1
ATOM 674 O O . ARG A 1 90 ? 7.601 -9.328 -12.769 1.00 97.38 90 ARG A O 1
ATOM 681 N N . ARG A 1 91 ? 5.423 -8.928 -13.139 1.00 96.62 91 ARG A N 1
ATOM 682 C CA . ARG A 1 91 ? 5.625 -7.630 -13.814 1.00 96.62 91 ARG A CA 1
ATOM 683 C C . ARG A 1 91 ? 6.191 -6.571 -12.878 1.00 96.62 91 ARG A C 1
ATOM 685 O O . ARG A 1 91 ? 7.125 -5.875 -13.261 1.00 96.62 91 ARG A O 1
ATOM 692 N N . LEU A 1 92 ? 5.656 -6.479 -11.664 1.00 97.00 92 LEU A N 1
ATOM 693 C CA . LEU A 1 92 ? 6.143 -5.556 -10.640 1.00 97.00 92 LEU A CA 1
ATOM 694 C C . LEU A 1 92 ? 7.614 -5.840 -10.286 1.00 97.00 92 LEU A C 1
ATOM 696 O O . LEU A 1 92 ? 8.418 -4.918 -10.188 1.00 97.00 92 LEU A O 1
ATOM 700 N N . ALA A 1 93 ? 8.009 -7.115 -10.192 1.00 95.94 93 ALA A N 1
ATOM 701 C CA . ALA A 1 93 ? 9.411 -7.485 -9.994 1.00 95.94 93 ALA A CA 1
ATOM 702 C C . ALA A 1 93 ? 10.325 -6.998 -11.134 1.00 95.94 93 ALA A C 1
ATOM 704 O O . ALA A 1 93 ? 11.364 -6.405 -10.858 1.00 95.94 93 ALA A O 1
ATOM 705 N N . THR A 1 94 ? 9.912 -7.169 -12.397 1.00 95.00 94 THR A N 1
ATOM 706 C CA . THR A 1 94 ? 10.662 -6.653 -13.557 1.00 95.00 94 THR A CA 1
ATOM 707 C C . THR A 1 94 ? 10.828 -5.131 -13.510 1.00 95.00 94 THR A C 1
ATOM 709 O O . THR A 1 94 ? 11.907 -4.621 -13.806 1.00 95.00 94 THR A O 1
ATOM 712 N N . LEU A 1 95 ? 9.784 -4.393 -13.118 1.00 94.00 95 LEU A N 1
ATOM 713 C CA . LEU A 1 95 ? 9.858 -2.934 -12.991 1.00 94.00 95 LEU A CA 1
ATOM 714 C C . LEU A 1 95 ? 10.846 -2.512 -11.899 1.00 94.00 95 LEU A C 1
ATOM 716 O O . LEU A 1 95 ? 11.698 -1.657 -12.145 1.00 94.00 95 LEU A O 1
ATOM 720 N N . ARG A 1 96 ? 10.806 -3.168 -10.735 1.00 92.31 96 ARG A N 1
ATOM 721 C CA . ARG A 1 96 ? 11.722 -2.888 -9.622 1.00 92.31 96 ARG A CA 1
ATOM 722 C C . ARG A 1 96 ? 13.191 -3.107 -9.996 1.00 92.31 96 ARG A C 1
ATOM 724 O O . ARG A 1 96 ? 14.032 -2.301 -9.618 1.00 92.31 96 ARG A O 1
ATOM 731 N N . GLU A 1 97 ? 13.500 -4.150 -10.766 1.00 88.75 97 GLU A N 1
ATOM 732 C CA . GLU A 1 97 ? 14.860 -4.399 -11.275 1.00 88.75 97 GLU A CA 1
ATOM 733 C C . GLU A 1 97 ? 15.330 -3.292 -12.234 1.00 88.75 97 GLU A C 1
ATOM 735 O O . GLU A 1 97 ? 16.492 -2.887 -12.205 1.00 88.75 97 GLU A O 1
ATOM 740 N N . SER A 1 98 ? 14.415 -2.752 -13.044 1.00 84.06 98 SER A N 1
ATOM 741 C CA . SER A 1 98 ? 14.733 -1.698 -14.012 1.00 84.06 98 SER A CA 1
ATOM 742 C C . SER A 1 98 ? 14.958 -0.311 -13.396 1.00 84.06 98 SER A C 1
ATOM 744 O O . SER A 1 98 ? 15.539 0.540 -14.059 1.00 84.06 98 SER A O 1
ATOM 746 N N . ARG A 1 99 ? 14.570 -0.069 -12.131 1.00 71.25 99 ARG A N 1
ATOM 747 C CA . ARG A 1 99 ? 14.739 1.247 -11.472 1.00 71.25 99 ARG A CA 1
ATOM 748 C C . ARG A 1 99 ? 16.197 1.677 -11.283 1.00 71.25 99 ARG A C 1
ATOM 750 O O . ARG A 1 99 ? 16.454 2.858 -11.071 1.00 71.25 99 ARG A O 1
ATOM 757 N N . HIS A 1 100 ? 17.145 0.743 -11.335 1.00 59.91 100 HIS A N 1
ATOM 758 C CA . HIS A 1 100 ? 18.575 1.016 -11.140 1.00 59.91 100 HIS A CA 1
ATOM 759 C C . HIS A 1 100 ? 19.415 0.856 -12.418 1.00 59.91 100 HIS A C 1
ATOM 761 O O . HIS A 1 100 ? 20.644 0.852 -12.333 1.00 59.91 100 HIS A O 1
ATOM 767 N N . SER A 1 101 ? 18.763 0.690 -13.574 1.00 54.84 101 SER A N 1
ATOM 768 C CA . SER A 1 101 ? 19.396 0.509 -14.891 1.00 54.84 101 SER A CA 1
ATOM 769 C C . SER A 1 101 ? 19.254 1.765 -15.745 1.00 54.84 101 SER A C 1
ATOM 771 O O . SER A 1 101 ? 20.246 2.134 -16.408 1.00 54.84 101 SER A O 1
#